Protein AF-G4D756-F1 (afdb_monomer_lite)

Secondary structure (DSSP, 8-state):
-HHHHHHHHHHHHHHHHHHHHTGGGHHHHHHPPPB-TTT--B--GGGG--

pLDDT: mean 80.27, std 11.78, range [55.94, 97.25]

Foldseek 3Di:
DVVVVVVVCVVVVVLVVLCVVCVVPVVCSPPNADADPPPRDRDDPVNVPD

Organism: NCBI:txid997350

Structure (mmCIF, N/CA/C/O backbone):
data_AF-G4D756-F1
#
_entry.id   AF-G4D756-F1
#
loop_
_atom_site.group_PDB
_atom_site.id
_atom_site.type_symbol
_atom_site.label_atom_id
_atom_site.label_alt_id
_atom_site.label_comp_id
_atom_site.label_asym_id
_atom_site.label_entity_id
_atom_site.label_seq_id
_atom_site.pdbx_PDB_ins_code
_atom_site.Cartn_x
_atom_site.Cartn_y
_atom_site.Cartn_z
_atom_site.occupancy
_atom_site.B_iso_or_equiv
_atom_site.auth_seq_id
_atom_site.auth_comp_id
_atom_site.auth_asym_id
_atom_site.auth_atom_id
_atom_site.pdbx_PDB_model_num
ATOM 1 N N . MET A 1 1 ? -12.038 2.365 21.042 1.00 78.88 1 MET A N 1
ATOM 2 C CA . MET A 1 1 ? -10.574 2.135 21.083 1.00 78.88 1 MET A CA 1
ATOM 3 C C . MET A 1 1 ? -10.112 1.132 20.022 1.00 78.88 1 MET A C 1
ATOM 5 O O . MET A 1 1 ? -9.303 1.512 19.192 1.00 78.88 1 MET A O 1
ATOM 9 N N .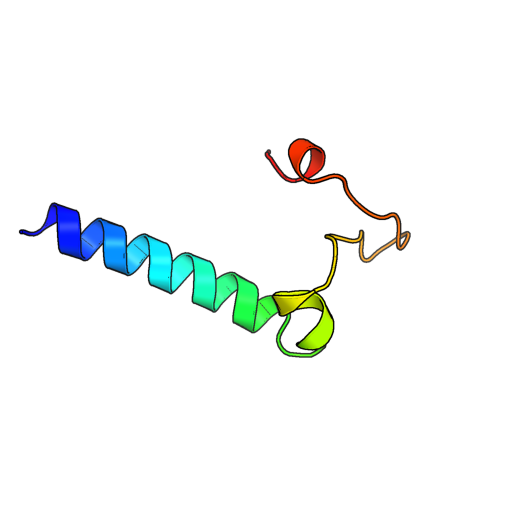 ILE A 1 2 ? -10.669 -0.087 19.962 1.00 93.69 2 ILE A N 1
ATOM 10 C CA . ILE A 1 2 ? -10.290 -1.127 18.973 1.00 93.69 2 ILE A CA 1
ATOM 11 C C . ILE A 1 2 ? -10.453 -0.669 17.513 1.00 93.69 2 ILE A C 1
ATOM 13 O O . ILE A 1 2 ? -9.558 -0.878 16.705 1.00 93.69 2 ILE A O 1
ATOM 17 N N . VAL A 1 3 ? -11.549 0.022 17.183 1.00 96.12 3 VAL A N 1
ATOM 18 C CA . VAL A 1 3 ? -11.803 0.525 15.818 1.00 96.12 3 VAL A CA 1
ATOM 19 C C . VAL A 1 3 ? -10.718 1.500 15.350 1.00 96.12 3 VAL A C 1
ATOM 21 O O . VAL A 1 3 ? -10.295 1.448 14.204 1.00 96.12 3 VAL A O 1
ATOM 24 N N . ILE A 1 4 ? -10.214 2.354 16.244 1.00 95.75 4 ILE A N 1
ATOM 25 C CA . ILE A 1 4 ? -9.155 3.317 15.911 1.00 95.75 4 ILE A CA 1
ATOM 26 C C . ILE A 1 4 ? -7.849 2.575 15.619 1.00 95.75 4 ILE A C 1
ATOM 28 O O . ILE A 1 4 ? -7.189 2.866 14.628 1.00 95.75 4 ILE A O 1
ATOM 32 N N . ILE A 1 5 ? -7.508 1.578 16.442 1.00 96.62 5 ILE A N 1
ATOM 33 C CA . ILE A 1 5 ? -6.323 0.734 16.235 1.00 96.62 5 ILE A CA 1
ATOM 34 C C . ILE A 1 5 ? -6.429 -0.016 14.902 1.00 96.62 5 ILE A C 1
ATOM 36 O O . ILE A 1 5 ? -5.457 -0.072 14.155 1.00 96.62 5 ILE A O 1
ATOM 40 N N . PHE A 1 6 ? -7.615 -0.532 14.570 1.00 95.81 6 PHE A N 1
ATOM 41 C CA . PHE A 1 6 ? -7.869 -1.192 13.292 1.00 95.81 6 PHE A CA 1
ATOM 42 C C . PHE A 1 6 ? -7.680 -0.243 12.102 1.00 95.81 6 PHE A C 1
ATOM 44 O O . PHE A 1 6 ? -6.973 -0.588 11.161 1.00 95.81 6 PHE A O 1
ATOM 51 N N . ILE A 1 7 ? -8.251 0.965 12.158 1.00 97.25 7 ILE A N 1
ATOM 52 C CA . ILE A 1 7 ? -8.106 1.968 11.092 1.00 97.25 7 ILE A CA 1
ATOM 53 C C . ILE A 1 7 ? -6.635 2.356 10.916 1.00 97.25 7 ILE A C 1
ATOM 55 O O . ILE A 1 7 ? -6.137 2.371 9.794 1.00 97.25 7 ILE A O 1
ATOM 59 N N . LEU A 1 8 ? -5.916 2.617 12.011 1.00 96.56 8 LEU A N 1
ATOM 60 C CA . LEU A 1 8 ? -4.489 2.945 11.956 1.00 96.56 8 LEU A CA 1
ATOM 61 C C . LEU A 1 8 ? -3.662 1.789 11.382 1.00 96.56 8 LEU A C 1
ATOM 63 O O . LEU A 1 8 ? -2.791 2.021 10.547 1.00 96.56 8 LEU A O 1
ATOM 67 N N . GLY A 1 9 ? -3.967 0.550 11.777 1.00 96.00 9 GLY A N 1
ATOM 68 C CA . GLY A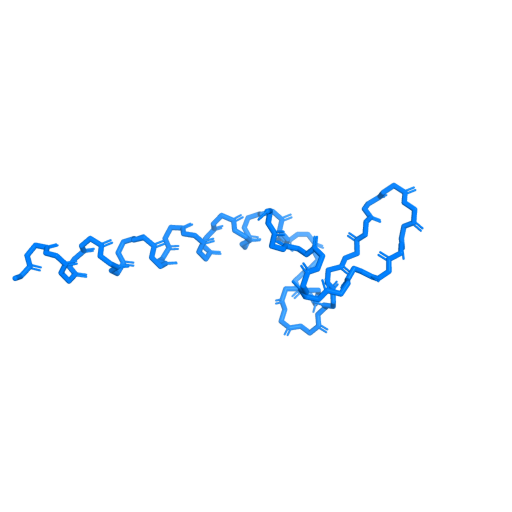 1 9 ? -3.339 -0.648 11.226 1.00 96.00 9 GLY A CA 1
ATOM 69 C C . GLY A 1 9 ? -3.614 -0.823 9.732 1.00 96.00 9 GLY A C 1
ATOM 70 O O . GLY A 1 9 ? -2.693 -1.120 8.975 1.00 96.00 9 GLY A O 1
ATOM 71 N N . ALA A 1 10 ? -4.846 -0.572 9.287 1.00 95.25 10 ALA A N 1
ATOM 72 C CA . ALA A 1 10 ? -5.224 -0.640 7.878 1.00 95.25 10 ALA A CA 1
ATOM 73 C C . ALA A 1 10 ? -4.503 0.430 7.040 1.00 95.25 10 ALA A C 1
ATOM 75 O O . ALA A 1 10 ? -3.953 0.115 5.984 1.00 95.25 10 ALA A O 1
ATOM 76 N N . ILE A 1 11 ? -4.436 1.671 7.538 1.00 95.50 11 ILE A N 1
ATOM 77 C CA . ILE A 1 11 ? -3.708 2.768 6.882 1.00 95.50 11 ILE A CA 1
ATOM 78 C C . ILE A 1 11 ? -2.216 2.429 6.787 1.00 95.50 11 ILE A C 1
ATOM 80 O O . ILE A 1 11 ? -1.636 2.493 5.701 1.00 95.50 11 ILE A O 1
ATOM 84 N N . ALA A 1 12 ? -1.595 2.032 7.902 1.00 95.25 12 ALA A N 1
ATOM 85 C CA . ALA A 1 12 ? -0.170 1.716 7.948 1.00 95.25 12 ALA A CA 1
ATOM 86 C C . ALA A 1 12 ? 0.180 0.505 7.071 1.00 95.25 12 ALA A C 1
ATOM 88 O O . ALA A 1 12 ? 1.145 0.555 6.309 1.00 95.25 12 ALA A O 1
ATOM 89 N N . GLY A 1 13 ? -0.621 -0.562 7.128 1.00 94.00 13 GLY A N 1
ATOM 90 C CA . GLY A 1 13 ? -0.431 -1.763 6.316 1.00 94.00 13 GLY A CA 1
ATOM 91 C C . GLY A 1 13 ? -0.550 -1.477 4.820 1.00 94.00 13 GLY A C 1
ATOM 92 O O . GLY A 1 13 ? 0.326 -1.869 4.049 1.00 94.00 13 GLY A O 1
ATOM 93 N N . SER A 1 14 ? -1.577 -0.724 4.411 1.00 89.19 14 SER A N 1
ATOM 94 C CA . SER A 1 14 ? -1.753 -0.320 3.012 1.00 89.19 14 SER A CA 1
ATOM 95 C C . SER A 1 14 ? -0.595 0.552 2.519 1.00 89.19 14 SER A C 1
ATOM 97 O O . SER A 1 14 ? -0.115 0.363 1.401 1.00 89.19 14 SER A O 1
ATOM 99 N N . ALA A 1 15 ? -0.121 1.489 3.345 1.00 87.69 15 ALA A N 1
ATOM 100 C CA . ALA A 1 15 ? 1.003 2.352 2.995 1.00 87.69 15 ALA A CA 1
ATOM 101 C C . ALA A 1 15 ? 2.311 1.558 2.840 1.00 87.69 15 ALA A C 1
ATOM 103 O O . ALA A 1 15 ? 3.039 1.755 1.865 1.00 87.69 15 ALA A O 1
ATOM 104 N N . LEU A 1 16 ? 2.589 0.627 3.759 1.00 89.56 16 LEU A N 1
ATOM 105 C CA . LEU A 1 16 ? 3.774 -0.237 3.716 1.00 89.56 16 LEU A CA 1
ATOM 106 C C . LEU A 1 16 ? 3.765 -1.179 2.507 1.00 89.56 16 LEU A C 1
ATOM 108 O O . LEU A 1 16 ? 4.813 -1.386 1.896 1.00 89.56 16 LEU A O 1
ATOM 112 N N . ALA A 1 17 ? 2.602 -1.713 2.127 1.00 88.00 17 ALA A N 1
ATOM 113 C CA . ALA A 1 17 ? 2.466 -2.548 0.936 1.00 88.00 17 ALA A CA 1
ATOM 114 C C . ALA A 1 17 ? 2.821 -1.768 -0.343 1.00 88.00 17 ALA A C 1
ATOM 116 O O . ALA A 1 17 ? 3.666 -2.214 -1.123 1.00 88.00 17 ALA A O 1
ATOM 117 N N . CYS A 1 18 ? 2.258 -0.566 -0.512 1.00 82.44 18 CYS A N 1
ATOM 118 C CA . CYS A 1 18 ? 2.607 0.327 -1.622 1.00 82.44 18 CYS A CA 1
ATOM 119 C C . CYS A 1 18 ? 4.092 0.714 -1.607 1.00 82.44 18 CYS A C 1
ATOM 121 O O . CYS A 1 18 ? 4.731 0.758 -2.659 1.00 82.44 18 CYS A O 1
ATOM 123 N N . PHE A 1 19 ? 4.653 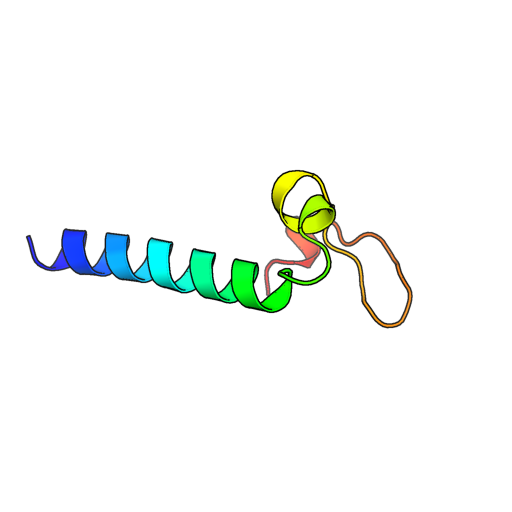0.978 -0.423 1.00 83.12 19 PHE A N 1
ATOM 124 C CA . PHE A 1 19 ? 6.068 1.311 -0.278 1.00 83.12 19 PHE A CA 1
ATOM 125 C C . PHE A 1 19 ? 6.971 0.147 -0.695 1.00 83.12 19 PHE A C 1
ATOM 127 O O . PHE A 1 19 ? 7.934 0.357 -1.426 1.00 83.12 19 PHE A O 1
ATOM 134 N N . ASN A 1 20 ? 6.653 -1.083 -0.283 1.00 84.38 20 ASN A N 1
ATOM 135 C CA . ASN A 1 20 ? 7.431 -2.260 -0.660 1.00 84.38 20 ASN A CA 1
ATOM 136 C C . ASN A 1 20 ? 7.393 -2.505 -2.175 1.00 84.38 20 ASN A C 1
ATOM 138 O O . ASN A 1 20 ? 8.430 -2.788 -2.773 1.00 84.38 20 ASN A O 1
ATOM 142 N N . TYR A 1 21 ? 6.223 -2.332 -2.795 1.00 82.81 21 TYR A N 1
ATOM 143 C CA . TYR A 1 21 ? 6.055 -2.452 -4.243 1.00 82.81 21 TYR A CA 1
ATOM 144 C C . TYR A 1 21 ? 6.874 -1.403 -5.014 1.00 82.81 21 TYR 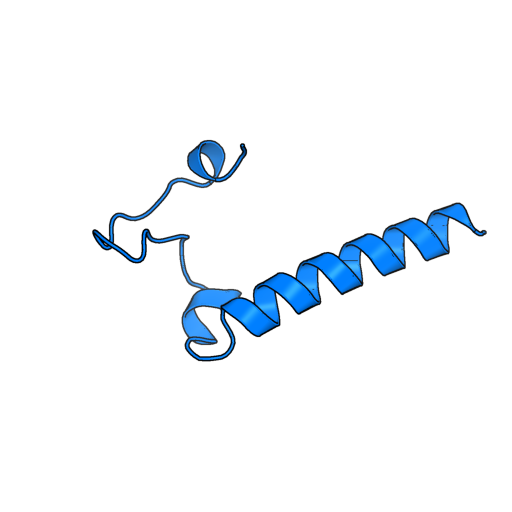A C 1
ATOM 146 O O . TYR A 1 21 ? 7.555 -1.731 -5.981 1.00 82.81 21 TYR A O 1
ATOM 154 N N . ARG A 1 22 ? 6.896 -0.151 -4.540 1.00 78.56 22 ARG A N 1
ATOM 155 C CA . ARG A 1 22 ? 7.611 0.965 -5.189 1.00 78.56 22 ARG A CA 1
ATOM 156 C C . ARG A 1 22 ? 9.016 1.231 -4.637 1.00 78.56 22 ARG A C 1
ATOM 158 O O . ARG A 1 22 ? 9.615 2.249 -4.977 1.00 78.56 22 ARG A O 1
ATOM 165 N N . ARG A 1 23 ? 9.587 0.345 -3.806 1.00 77.00 23 ARG A N 1
ATOM 166 C CA . ARG A 1 23 ? 10.866 0.615 -3.108 1.00 77.00 23 ARG A CA 1
ATOM 167 C C . ARG A 1 23 ? 12.045 0.836 -4.060 1.00 77.00 23 ARG A C 1
ATOM 169 O O . ARG A 1 23 ? 12.993 1.519 -3.695 1.00 77.00 23 ARG A O 1
ATOM 176 N N . ASN A 1 24 ? 12.007 0.225 -5.244 1.00 73.62 24 ASN A N 1
ATOM 177 C CA . ASN A 1 24 ? 13.073 0.334 -6.241 1.00 73.62 24 ASN A CA 1
ATOM 178 C C . ASN A 1 24 ? 12.984 1.645 -7.042 1.00 73.62 24 ASN A C 1
ATOM 180 O O . ASN A 1 24 ? 13.965 2.044 -7.660 1.00 73.62 24 ASN A O 1
ATOM 184 N N . ASP A 1 25 ? 11.844 2.342 -6.976 1.00 70.56 25 ASP A N 1
ATOM 185 C CA . ASP A 1 25 ? 11.623 3.655 -7.581 1.00 70.56 25 ASP A CA 1
ATOM 186 C C . ASP A 1 25 ? 10.920 4.596 -6.585 1.00 70.56 25 ASP A C 1
ATOM 188 O O . ASP A 1 25 ? 9.760 4.987 -6.728 1.00 70.56 25 ASP A O 1
ATOM 192 N N . ILE A 1 26 ? 11.650 4.972 -5.533 1.00 65.06 26 ILE A N 1
ATOM 193 C CA . ILE A 1 26 ? 11.153 5.839 -4.449 1.00 65.06 26 ILE A CA 1
ATOM 194 C C . ILE A 1 26 ? 10.695 7.211 -4.977 1.00 65.06 26 ILE A C 1
ATOM 196 O O . ILE A 1 26 ? 9.785 7.821 -4.411 1.00 65.06 26 ILE A O 1
ATOM 200 N N . LYS A 1 27 ? 11.275 7.704 -6.084 1.00 59.66 27 LYS A N 1
ATOM 201 C CA . LYS A 1 27 ? 10.844 8.968 -6.707 1.00 59.66 27 LYS A CA 1
ATOM 202 C C . LYS A 1 27 ? 9.404 8.860 -7.206 1.00 59.66 27 LYS A C 1
ATOM 204 O O . LYS A 1 27 ? 8.630 9.805 -7.023 1.00 59.66 27 LYS A O 1
ATOM 209 N N . SER A 1 28 ? 9.028 7.701 -7.751 1.00 65.62 28 SER A N 1
ATOM 210 C CA . SER A 1 28 ? 7.653 7.435 -8.173 1.00 65.62 28 SER A CA 1
ATOM 211 C C . SER A 1 28 ? 6.661 7.312 -7.005 1.00 65.62 28 SER A C 1
ATOM 213 O O . SER A 1 28 ? 5.470 7.569 -7.176 1.00 65.62 28 SER A O 1
ATOM 215 N N . PHE A 1 29 ? 7.129 6.969 -5.800 1.00 66.62 29 PHE A N 1
ATOM 216 C CA . PHE A 1 29 ? 6.274 6.835 -4.618 1.00 66.62 29 PHE A CA 1
ATOM 217 C C . PHE A 1 29 ? 5.739 8.185 -4.117 1.00 66.62 29 PHE A C 1
ATOM 219 O O . PHE A 1 29 ? 4.565 8.276 -3.773 1.00 66.62 29 PHE A O 1
ATOM 226 N N . ILE A 1 30 ? 6.579 9.229 -4.105 1.00 61.97 30 ILE A N 1
ATOM 227 C CA . ILE A 1 30 ? 6.209 10.561 -3.586 1.00 61.97 30 ILE A CA 1
ATOM 228 C C . ILE A 1 30 ? 5.657 11.470 -4.695 1.00 61.97 30 ILE A C 1
ATOM 230 O O . ILE A 1 30 ? 4.703 12.210 -4.463 1.00 61.97 30 ILE A O 1
ATOM 234 N N . PHE A 1 31 ? 6.235 11.418 -5.901 1.00 58.84 31 PHE A N 1
ATOM 235 C CA . PHE A 1 31 ? 5.906 12.343 -6.997 1.00 58.84 31 PHE A CA 1
ATOM 236 C C . PHE A 1 31 ? 5.485 11.646 -8.302 1.00 58.84 31 PHE A C 1
ATOM 238 O O . PHE A 1 31 ? 5.149 12.320 -9.278 1.00 58.84 31 PHE A O 1
ATOM 245 N N . GLY A 1 32 ? 5.500 10.311 -8.352 1.00 63.47 32 GLY A N 1
ATOM 246 C CA . GLY A 1 32 ? 5.159 9.555 -9.556 1.00 63.47 32 GLY A CA 1
ATOM 247 C C . GLY A 1 32 ? 3.665 9.351 -9.722 1.00 63.47 32 GLY A C 1
ATOM 248 O O . GLY A 1 32 ? 2.968 8.883 -8.819 1.00 63.47 32 GLY A O 1
ATOM 249 N N . LYS A 1 33 ? 3.177 9.635 -10.930 1.00 66.38 33 LYS A N 1
ATOM 250 C CA . LYS A 1 33 ? 1.866 9.148 -11.365 1.00 66.38 33 LYS A CA 1
ATOM 251 C C . LYS A 1 33 ? 1.913 7.624 -11.484 1.00 66.38 33 LYS A C 1
ATOM 253 O O . LYS A 1 33 ? 2.957 7.059 -11.790 1.00 66.38 33 LYS A O 1
ATOM 258 N N . SER A 1 34 ? 0.788 6.964 -11.230 1.00 74.25 34 SER A N 1
ATOM 259 C CA . SER A 1 34 ? 0.607 5.554 -11.572 1.00 74.25 34 SER A CA 1
ATOM 260 C C . SER A 1 34 ? 0.906 5.362 -13.060 1.00 74.25 34 SER A C 1
ATOM 262 O O . SER A 1 34 ? 0.386 6.109 -13.888 1.00 74.25 34 SER A O 1
ATOM 264 N N . GLU A 1 35 ? 1.760 4.407 -13.404 1.00 80.69 35 GLU A N 1
ATOM 265 C CA . GLU A 1 35 ? 2.050 4.045 -14.788 1.00 80.69 35 GLU A CA 1
ATOM 266 C C . GLU A 1 35 ? 1.935 2.537 -14.954 1.00 80.69 35 GLU A C 1
ATOM 268 O O . GLU A 1 35 ? 2.221 1.777 -14.030 1.00 80.69 35 GLU A O 1
ATOM 273 N N . CYS A 1 36 ? 1.454 2.107 -16.116 1.00 77.12 36 CYS A N 1
ATOM 274 C CA . CYS A 1 36 ? 1.377 0.690 -16.430 1.00 77.12 36 CYS A CA 1
ATOM 275 C C . CYS A 1 36 ? 2.786 0.142 -16.681 1.00 77.12 36 CYS A C 1
ATOM 277 O O . CYS A 1 36 ? 3.490 0.650 -17.548 1.00 77.12 36 CYS A O 1
ATOM 279 N N . GLU A 1 37 ? 3.174 -0.932 -15.997 1.00 77.56 37 GLU A N 1
ATOM 280 C CA . GLU A 1 37 ? 4.500 -1.546 -16.166 1.00 77.56 37 GLU A CA 1
ATOM 281 C C . GLU A 1 37 ? 4.719 -2.155 -17.562 1.00 77.56 37 GLU A C 1
ATOM 283 O O . GLU A 1 37 ? 5.856 -2.292 -17.999 1.00 77.56 37 GLU A O 1
ATOM 288 N N . SER A 1 38 ? 3.645 -2.507 -18.282 1.00 81.81 38 SER A N 1
ATOM 289 C CA . SER A 1 38 ? 3.740 -3.146 -19.603 1.00 81.81 38 SER A CA 1
ATOM 290 C C . SER A 1 38 ? 3.813 -2.156 -20.766 1.00 81.81 38 SER A C 1
ATOM 292 O O . SER A 1 38 ? 4.405 -2.479 -21.793 1.00 81.81 38 SER A O 1
ATOM 294 N N . CYS A 1 39 ? 3.157 -0.998 -20.661 1.00 84.44 39 CYS A N 1
ATOM 295 C CA . CYS A 1 39 ? 3.039 -0.039 -21.768 1.00 84.44 39 CYS A CA 1
ATOM 296 C C . CYS A 1 39 ? 3.431 1.395 -21.391 1.00 84.44 39 CYS A C 1
ATOM 298 O O . CYS A 1 39 ? 3.309 2.295 -22.221 1.00 84.44 39 CYS A O 1
ATOM 300 N N . HIS A 1 40 ? 3.858 1.624 -20.145 1.00 81.88 40 HIS A N 1
ATOM 301 C CA . HIS A 1 40 ? 4.291 2.915 -19.590 1.00 81.88 40 HIS A CA 1
ATOM 302 C C . HIS A 1 40 ? 3.281 4.061 -19.755 1.00 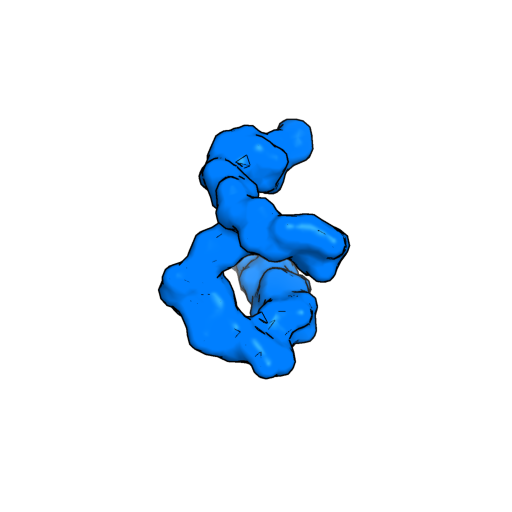81.88 40 HIS A C 1
ATOM 304 O O . HIS A 1 40 ? 3.619 5.244 -19.683 1.00 81.88 40 HIS A O 1
ATOM 310 N N . THR A 1 41 ? 2.004 3.729 -19.963 1.00 84.00 41 THR A N 1
ATOM 311 C CA . THR A 1 41 ? 0.940 4.730 -20.027 1.00 84.00 41 THR A CA 1
ATOM 312 C C . THR A 1 41 ? 0.662 5.260 -18.629 1.00 84.00 41 THR A C 1
ATOM 314 O O . THR A 1 41 ? 0.522 4.487 -17.680 1.00 84.00 41 THR A O 1
ATOM 317 N N 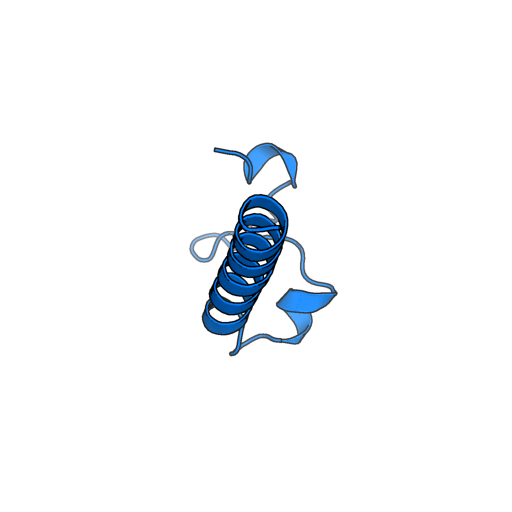. LYS A 1 42 ? 0.559 6.586 -18.504 1.00 83.69 42 LYS A N 1
ATOM 318 C CA . LYS A 1 42 ? 0.200 7.256 -17.249 1.00 83.69 42 LYS A CA 1
ATOM 319 C C . LYS A 1 42 ? -1.277 7.013 -16.951 1.00 83.69 42 LYS A C 1
ATOM 321 O O . LYS A 1 42 ? -2.137 7.524 -17.664 1.00 83.69 42 LYS A O 1
ATOM 326 N N . ILE A 1 43 ? -1.538 6.274 -15.885 1.00 81.62 43 ILE A N 1
ATOM 327 C CA . ILE A 1 43 ? -2.870 5.913 -15.410 1.00 81.62 43 ILE A CA 1
ATOM 328 C C . ILE A 1 43 ? -3.444 7.107 -14.645 1.00 81.62 43 ILE A C 1
ATOM 330 O O . ILE A 1 43 ? -2.785 7.701 -13.778 1.00 81.62 43 ILE A O 1
ATOM 334 N N . LYS A 1 44 ? -4.673 7.499 -14.981 1.00 79.00 44 LYS A N 1
ATOM 335 C CA . LYS A 1 44 ? -5.382 8.547 -14.244 1.00 79.00 44 LYS A CA 1
ATOM 336 C C . LYS A 1 44 ? -5.810 8.001 -12.878 1.00 79.00 44 LYS A C 1
ATOM 338 O O . LYS A 1 44 ? -6.151 6.829 -12.773 1.00 79.00 44 LYS A O 1
ATOM 343 N N . PRO A 1 45 ? -5.888 8.837 -11.830 1.00 71.44 45 PRO A N 1
ATOM 344 C CA . PRO A 1 45 ? -6.283 8.380 -10.495 1.00 71.44 45 PRO A CA 1
ATOM 345 C C . PRO A 1 45 ? -7.602 7.590 -10.465 1.00 71.44 45 PRO A C 1
ATOM 347 O O . PRO A 1 45 ? -7.713 6.630 -9.717 1.00 71.44 45 PRO A O 1
ATOM 350 N N . PHE A 1 46 ? -8.570 7.957 -11.313 1.00 73.56 46 PHE A N 1
ATOM 351 C CA . PHE A 1 46 ? -9.882 7.304 -11.412 1.00 73.56 46 PHE A CA 1
ATOM 352 C C . PHE A 1 46 ? -9.842 5.933 -12.099 1.00 73.56 46 PHE A C 1
ATOM 354 O O . PHE A 1 46 ? -10.726 5.123 -11.874 1.00 73.56 46 PHE A O 1
ATOM 361 N N . GLU A 1 47 ? -8.829 5.676 -12.929 1.00 73.56 47 GLU A N 1
ATOM 362 C CA . GLU A 1 47 ? -8.602 4.374 -13.576 1.00 73.56 47 GLU A CA 1
ATOM 363 C C . GLU A 1 47 ? -7.893 3.395 -12.628 1.00 73.56 47 GLU A C 1
ATOM 365 O O . GLU A 1 47 ? -7.820 2.204 -12.901 1.00 73.56 47 GLU A O 1
ATOM 370 N N . ASN A 1 48 ? -7.361 3.907 -11.513 1.00 68.81 48 ASN A N 1
ATOM 371 C CA . ASN A 1 48 ? -6.681 3.139 -10.474 1.00 68.81 48 ASN A CA 1
ATOM 372 C C . ASN A 1 48 ? -7.633 2.704 -9.342 1.00 68.81 48 ASN A C 1
ATOM 374 O O . ASN A 1 48 ? -7.195 2.067 -8.385 1.00 68.81 48 ASN A O 1
ATOM 378 N N . ILE A 1 49 ? -8.906 3.104 -9.419 1.00 63.06 49 ILE A N 1
ATOM 379 C CA . ILE A 1 49 ? -9.978 2.651 -8.533 1.00 63.06 49 ILE A CA 1
ATOM 380 C C . ILE A 1 49 ? -10.584 1.416 -9.215 1.00 63.06 49 ILE A C 1
ATOM 382 O O . ILE A 1 49 ? -11.053 1.566 -10.344 1.00 63.06 49 ILE A O 1
ATOM 386 N N . PRO A 1 50 ? -10.514 0.218 -8.604 1.00 55.94 50 PRO A N 1
ATOM 387 C CA . PRO A 1 50 ? -11.132 -0.978 -9.170 1.00 55.94 50 PRO A CA 1
ATOM 388 C C . PRO A 1 50 ? -12.651 -0.834 -9.318 1.00 55.94 50 PRO A C 1
ATOM 390 O O . PRO A 1 50 ? -13.268 -0.113 -8.497 1.00 55.94 50 PRO A O 1
#

Radius of gyration: 13.8 Å; chains: 1; bounding box: 25×16×43 Å

InterPro domains:
  IPR010627 Prepilin peptidase A24, N-terminal [PF06750] (7-50)

Sequence (50 aa):
MIVIIFILGAIAGSALACFNYRRNDIKSFIFGKSECESCHTKIKPFENIP